Protein AF-A0A2H0KEQ8-F1 (afdb_monomer_lite)

Organism: NCBI:txid1975025

Secondary structure (DSSP, 8-state):
----TTPPPHHHHHHHHHHHHTT-EEE--TT-SS-EEEEEEEGGGHHHHHHHHHHHGGGBSS--EEEE-SSS-EEEEEEBPP-HHHHHHHHHHEETTEE--------HHHHHHHHHHHEEE-SSS-EEE--TTS-TTT-

Foldseek 3Di:
DDDDQFDDDPLLVLQQLLLLLFPKDWDDDPPGDFIKIKDKDWPVCQVVQQVNCVNQVSQFDDDWDWDDDPPDTIMIIGMGHGGVVSRVVCVQQDDPNAGAAHDDDHDPSSVVSQCVGAKDDDDPPDIDGPNVSYDPVRD

pLDDT: mean 92.32, std 10.1, range [39.69, 98.56]

Structure (mmCIF, N/CA/C/O backbone):
data_AF-A0A2H0KEQ8-F1
#
_entry.id   AF-A0A2H0KEQ8-F1
#
loop_
_atom_site.group_PDB
_atom_site.id
_atom_site.type_symbol
_atom_site.label_atom_id
_atom_site.label_alt_id
_atom_site.label_comp_id
_atom_site.label_asym_id
_atom_site.label_entity_id
_atom_site.label_seq_id
_atom_site.pdbx_PDB_ins_code
_atom_site.Cartn_x
_atom_site.Cartn_y
_atom_site.Cartn_z
_atom_site.occupancy
_atom_site.B_iso_or_equiv
_atom_site.auth_seq_id
_atom_site.auth_comp_id
_atom_site.auth_asym_id
_atom_site.auth_atom_id
_atom_site.pdbx_PDB_model_num
ATOM 1 N N . MET A 1 1 ? -4.278 22.970 -0.381 1.00 40.53 1 MET A N 1
ATOM 2 C CA . MET A 1 1 ? -5.456 22.119 -0.646 1.00 40.53 1 MET A CA 1
ATOM 3 C C . MET A 1 1 ? -5.748 21.369 0.634 1.00 40.53 1 MET A C 1
ATOM 5 O O . MET A 1 1 ? -4.980 20.488 1.001 1.00 40.53 1 MET A O 1
ATOM 9 N N . ASP A 1 2 ? -6.768 21.823 1.355 1.00 39.69 2 ASP A N 1
ATOM 10 C CA . ASP A 1 2 ? -7.140 21.297 2.664 1.00 39.69 2 ASP A CA 1
ATOM 11 C C . ASP A 1 2 ? -7.674 19.872 2.534 1.00 39.69 2 ASP A C 1
ATOM 13 O O . ASP A 1 2 ? -8.783 19.638 2.053 1.00 39.69 2 ASP A O 1
ATOM 17 N N . ASN A 1 3 ? -6.879 18.901 2.977 1.00 50.78 3 ASN A N 1
ATOM 18 C CA . ASN A 1 3 ? -7.389 17.560 3.204 1.00 50.78 3 ASN A CA 1
ATOM 19 C C . ASN A 1 3 ? -8.256 17.609 4.459 1.00 50.78 3 ASN A C 1
ATOM 21 O O . ASN A 1 3 ? -7.737 17.653 5.576 1.00 50.78 3 ASN A O 1
ATOM 25 N N . ALA A 1 4 ? -9.578 17.593 4.273 1.00 54.47 4 ALA A N 1
ATOM 26 C CA . ALA A 1 4 ? -10.513 17.311 5.352 1.00 54.47 4 ALA A CA 1
ATOM 27 C C . ALA A 1 4 ? -10.029 16.057 6.099 1.00 54.47 4 ALA A C 1
ATOM 29 O O . ALA A 1 4 ? -9.747 15.026 5.481 1.00 54.47 4 ALA A O 1
ATOM 30 N N . VAL A 1 5 ? -9.863 16.175 7.418 1.00 56.25 5 VAL A N 1
ATOM 31 C CA . VAL A 1 5 ? -9.278 15.137 8.274 1.00 56.25 5 VAL A CA 1
ATOM 32 C C . VAL A 1 5 ? -9.952 13.792 7.991 1.00 56.25 5 VAL A C 1
ATOM 34 O O . VAL A 1 5 ? -11.123 13.600 8.303 1.00 56.25 5 VAL A O 1
ATOM 37 N N . GLY A 1 6 ? -9.199 12.854 7.412 1.00 64.12 6 GLY A N 1
ATOM 38 C CA . GLY A 1 6 ? -9.665 11.492 7.146 1.00 64.12 6 GLY A CA 1
ATOM 39 C C . GLY A 1 6 ? -9.997 11.155 5.693 1.00 64.12 6 GLY A C 1
ATOM 40 O O . GLY A 1 6 ? -10.350 10.002 5.465 1.00 64.12 6 GLY A O 1
ATOM 41 N N . ARG A 1 7 ? -9.851 12.086 4.734 1.00 85.19 7 ARG A N 1
ATOM 42 C CA . ARG A 1 7 ? -9.929 11.753 3.302 1.00 85.19 7 ARG A CA 1
ATOM 43 C C . ARG A 1 7 ? -8.573 11.440 2.673 1.00 85.19 7 ARG A C 1
ATOM 45 O O . ARG A 1 7 ? -7.584 12.115 2.965 1.00 85.19 7 ARG A O 1
ATOM 52 N N . LEU A 1 8 ? -8.546 10.441 1.793 1.00 94.31 8 LEU A N 1
ATOM 53 C CA . LEU A 1 8 ? -7.366 10.092 1.000 1.00 94.31 8 LEU A CA 1
ATOM 54 C C . LEU A 1 8 ? -7.227 11.035 -0.200 1.00 94.31 8 LEU A C 1
ATOM 56 O O . LEU A 1 8 ? -8.183 11.252 -0.949 1.00 94.31 8 LEU A O 1
ATOM 60 N N . THR A 1 9 ? -6.021 11.561 -0.425 1.00 96.50 9 THR A N 1
ATOM 61 C CA . THR A 1 9 ? -5.717 12.257 -1.687 1.00 96.50 9 THR A CA 1
ATOM 62 C C . THR A 1 9 ? -5.687 11.270 -2.849 1.00 96.50 9 THR A C 1
ATOM 64 O O . THR A 1 9 ? -5.509 10.069 -2.641 1.00 96.50 9 THR A O 1
ATOM 67 N N . GLN A 1 10 ? -5.779 11.766 -4.087 1.00 96.62 10 GLN A N 1
ATOM 68 C CA . GLN A 1 10 ? -5.640 10.905 -5.265 1.00 96.62 10 GLN A CA 1
ATOM 69 C C . GLN A 1 10 ? -4.319 10.124 -5.245 1.00 96.62 10 GLN A C 1
ATOM 71 O O . GLN A 1 10 ? -4.328 8.911 -5.408 1.00 96.62 10 GLN A O 1
ATOM 76 N N . PHE A 1 11 ? -3.202 10.791 -4.941 1.00 97.94 11 PHE A N 1
ATOM 77 C CA . PHE A 1 11 ? -1.900 10.134 -4.821 1.00 97.94 11 PHE A CA 1
ATOM 78 C C . PHE A 1 11 ? -1.903 9.007 -3.777 1.00 97.94 11 PHE A C 1
ATOM 80 O O . PHE A 1 11 ? -1.356 7.936 -4.016 1.00 97.94 11 PHE A O 1
ATOM 87 N N . GLN A 1 12 ? -2.550 9.217 -2.627 1.00 97.94 12 GLN A N 1
ATOM 88 C CA . GLN A 1 12 ? -2.646 8.194 -1.584 1.00 97.94 12 GLN A CA 1
ATOM 89 C C . GLN A 1 12 ? -3.519 7.017 -2.008 1.00 97.94 12 GLN A C 1
ATOM 91 O O . GLN A 1 12 ? -3.186 5.881 -1.685 1.00 97.94 12 GLN A O 1
ATOM 96 N N . LYS A 1 13 ? -4.599 7.264 -2.757 1.00 97.56 13 LYS A N 1
ATOM 97 C CA . LYS A 1 13 ? -5.412 6.194 -3.352 1.00 97.56 13 LYS A CA 1
ATOM 98 C C . LYS A 1 13 ? -4.578 5.357 -4.312 1.00 97.56 13 LYS A C 1
ATOM 100 O O . LYS A 1 13 ? -4.538 4.142 -4.151 1.00 97.56 13 LYS A O 1
ATOM 105 N N . SER A 1 14 ? -3.854 5.999 -5.227 1.00 98.56 14 SER A N 1
ATOM 106 C CA . SER A 1 14 ? -2.938 5.324 -6.152 1.00 98.56 14 SER A CA 1
ATOM 107 C C . SER A 1 14 ? -1.862 4.533 -5.412 1.00 98.56 14 SER A C 1
ATOM 109 O O . SER A 1 14 ? -1.586 3.388 -5.763 1.00 98.56 14 SER A O 1
ATOM 111 N N . LEU A 1 15 ? -1.317 5.091 -4.326 1.00 98.50 15 LEU A N 1
ATOM 112 C CA . LEU A 1 15 ? -0.325 4.411 -3.500 1.00 98.50 15 LEU A CA 1
ATOM 113 C C . LEU A 1 15 ? -0.886 3.155 -2.833 1.00 98.50 15 LEU A C 1
ATOM 115 O O . LEU A 1 15 ? -0.264 2.092 -2.887 1.00 98.50 15 LEU A O 1
ATOM 119 N N . ILE A 1 16 ? -2.067 3.264 -2.223 1.00 98.12 16 ILE A N 1
ATOM 120 C CA . ILE A 1 16 ? -2.724 2.143 -1.547 1.00 98.12 16 ILE A CA 1
ATOM 121 C C . ILE A 1 16 ? -3.117 1.069 -2.565 1.00 98.12 16 ILE A C 1
ATOM 123 O O . ILE A 1 16 ? -2.858 -0.102 -2.315 1.00 98.12 16 ILE A O 1
ATOM 127 N N . ILE A 1 17 ? -3.680 1.447 -3.715 1.00 98.19 17 ILE A N 1
ATOM 128 C CA . ILE A 1 17 ? -4.063 0.505 -4.776 1.00 98.19 17 ILE A CA 1
ATOM 129 C C . ILE A 1 17 ? -2.834 -0.215 -5.337 1.00 98.19 17 ILE A C 1
ATOM 131 O O . ILE A 1 17 ? -2.841 -1.438 -5.392 1.00 98.19 17 ILE A O 1
ATOM 135 N N . GLY A 1 18 ? -1.755 0.502 -5.670 1.00 98.19 18 GLY A N 1
ATOM 136 C CA . GLY A 1 18 ? -0.505 -0.124 -6.114 1.00 98.19 18 GLY A CA 1
ATOM 137 C C . GLY A 1 18 ? 0.063 -1.087 -5.068 1.00 98.19 18 GLY A C 1
ATOM 138 O O . GLY A 1 18 ? 0.473 -2.193 -5.399 1.00 98.19 18 GLY A O 1
ATOM 139 N N . THR A 1 19 ? -0.011 -0.711 -3.788 1.00 98.00 19 THR A N 1
ATOM 140 C CA . THR A 1 19 ? 0.408 -1.576 -2.673 1.00 98.00 19 THR A CA 1
ATOM 141 C C . THR A 1 19 ? -0.488 -2.816 -2.558 1.00 98.00 19 THR A C 1
ATOM 143 O O . THR A 1 19 ? -0.004 -3.899 -2.252 1.00 98.00 19 THR A O 1
ATOM 146 N N . LEU A 1 20 ? -1.792 -2.698 -2.833 1.00 97.25 20 LEU A N 1
ATOM 147 C CA . LEU A 1 20 ? -2.715 -3.835 -2.890 1.00 97.25 20 LEU A CA 1
ATOM 148 C C . LEU A 1 20 ? -2.508 -4.717 -4.119 1.00 97.25 20 LEU A C 1
ATOM 150 O O . LEU A 1 20 ? -2.872 -5.881 -4.060 1.00 97.25 20 LEU A O 1
ATOM 154 N N . LEU A 1 21 ? -1.928 -4.229 -5.210 1.00 96.62 21 LEU A N 1
ATOM 155 C CA . LEU A 1 21 ? -1.522 -5.090 -6.325 1.00 96.62 21 LEU A CA 1
ATOM 156 C C . LEU A 1 21 ? -0.229 -5.861 -6.014 1.00 96.62 21 LEU A C 1
ATOM 158 O O . LEU A 1 21 ? 0.016 -6.892 -6.626 1.00 96.62 21 LEU A O 1
ATOM 162 N N . GLY A 1 22 ? 0.560 -5.392 -5.045 1.00 95.62 22 GLY A N 1
ATOM 163 C CA . GLY A 1 22 ? 1.785 -6.036 -4.585 1.00 95.62 22 GLY A CA 1
ATOM 164 C C . GLY A 1 22 ? 1.653 -6.784 -3.249 1.00 95.62 22 GLY A C 1
ATOM 165 O O . GLY A 1 22 ? 0.681 -7.508 -2.985 1.00 95.62 22 GLY A O 1
ATOM 166 N N . ASP A 1 23 ? 2.623 -6.514 -2.370 1.00 93.12 23 ASP A N 1
ATOM 167 C CA . ASP A 1 23 ? 2.841 -7.103 -1.037 1.00 93.12 23 ASP A CA 1
ATOM 168 C C . ASP A 1 23 ? 1.815 -6.676 0.034 1.00 93.12 23 ASP A C 1
ATOM 170 O O . ASP A 1 23 ? 1.764 -7.216 1.147 1.00 93.12 23 ASP A O 1
ATOM 174 N N . GLY A 1 24 ? 1.023 -5.646 -0.250 1.00 91.75 24 GLY A N 1
ATOM 175 C CA . GLY A 1 24 ? 0.096 -5.048 0.696 1.00 91.75 24 GLY A CA 1
ATOM 176 C C . GLY A 1 24 ? -1.207 -5.813 0.868 1.00 91.75 24 GLY A C 1
ATOM 177 O O . GLY A 1 24 ? -1.704 -6.502 -0.030 1.00 91.75 24 GLY A O 1
ATOM 178 N N . TYR A 1 25 ? -1.822 -5.610 2.033 1.00 94.31 25 TYR A N 1
ATOM 179 C CA . TYR A 1 25 ? -3.168 -6.097 2.301 1.00 94.31 25 TYR A CA 1
ATOM 180 C C . TYR A 1 25 ? -3.956 -5.166 3.218 1.00 94.31 25 TYR A C 1
ATOM 182 O O . TYR A 1 25 ? -3.410 -4.494 4.100 1.00 94.31 25 TYR A O 1
ATOM 190 N N . VAL A 1 26 ? -5.273 -5.167 3.031 1.00 96.38 26 VAL A N 1
ATOM 191 C CA . VAL A 1 26 ? -6.226 -4.490 3.913 1.00 96.38 26 VAL A CA 1
ATOM 192 C C . VAL A 1 26 ? -7.020 -5.514 4.710 1.00 96.38 26 VAL A C 1
ATOM 194 O O . VAL A 1 26 ? -7.315 -6.606 4.228 1.00 96.38 26 VAL A O 1
ATOM 197 N N . ARG A 1 27 ? -7.365 -5.180 5.956 1.00 94.75 27 ARG A N 1
ATOM 198 C CA . ARG A 1 27 ? -8.193 -6.052 6.799 1.00 94.75 27 ARG A CA 1
ATOM 199 C C . ARG A 1 27 ? -9.112 -5.276 7.727 1.00 94.75 27 ARG A C 1
ATOM 201 O O . ARG A 1 27 ? -8.794 -4.165 8.154 1.00 94.75 27 ARG A O 1
ATOM 208 N N . ILE A 1 28 ? -10.210 -5.926 8.099 1.00 95.69 28 ILE A N 1
ATOM 209 C CA . ILE A 1 28 ? -11.127 -5.492 9.154 1.00 95.69 28 ILE A CA 1
ATOM 210 C C . ILE A 1 28 ? -10.867 -6.369 10.383 1.00 95.69 28 ILE A C 1
ATOM 212 O O . ILE A 1 28 ? -10.854 -7.595 10.295 1.00 95.69 28 ILE A O 1
ATOM 216 N N . VAL A 1 29 ? -10.620 -5.748 11.537 1.00 93.88 29 VAL A N 1
ATOM 217 C CA . VAL A 1 29 ? -10.479 -6.479 12.809 1.00 93.88 29 VAL A CA 1
ATOM 218 C C . VAL A 1 29 ? -11.873 -6.852 13.325 1.00 93.88 29 VAL A C 1
ATOM 220 O O . VAL A 1 29 ? -12.755 -5.993 13.280 1.00 93.88 29 VAL A O 1
ATOM 223 N N . PRO A 1 30 ? -12.092 -8.071 13.857 1.00 92.56 30 PRO A N 1
ATOM 224 C CA . PRO A 1 30 ? -13.378 -8.456 14.434 1.00 92.56 30 PRO A CA 1
ATOM 225 C C . PRO A 1 30 ? -13.917 -7.408 15.420 1.00 92.56 30 PRO A C 1
ATOM 227 O O . PRO A 1 30 ? -13.191 -6.920 16.287 1.00 92.56 30 PRO A O 1
ATOM 230 N N . GLY A 1 31 ? -15.185 -7.024 15.254 1.00 92.75 31 GLY A N 1
ATOM 231 C CA . GLY A 1 31 ? -15.827 -5.975 16.055 1.00 92.75 31 GLY A CA 1
ATOM 232 C C . GLY A 1 31 ? -15.479 -4.533 15.652 1.00 92.75 31 GLY A C 1
ATOM 233 O O . GLY A 1 31 ? -15.913 -3.594 16.320 1.00 92.75 31 GLY A O 1
ATOM 234 N N . ARG A 1 32 ? -14.709 -4.315 14.577 1.00 93.50 32 ARG A N 1
ATOM 235 C CA . ARG A 1 32 ? -14.489 -2.990 13.973 1.00 93.50 32 ARG A CA 1
ATOM 236 C C . ARG A 1 32 ? -15.299 -2.850 12.688 1.00 93.50 32 ARG A C 1
ATOM 238 O O . ARG A 1 32 ? -15.503 -3.820 11.972 1.00 93.50 32 ARG A O 1
ATOM 245 N N . LYS A 1 33 ? -15.738 -1.618 12.412 1.00 95.25 33 LYS A N 1
ATOM 246 C CA . LYS A 1 33 ? -16.490 -1.272 11.201 1.00 95.25 33 LYS A CA 1
ATOM 247 C C . LYS A 1 33 ? -15.583 -1.141 9.979 1.00 95.25 33 LYS A C 1
ATOM 249 O O . LYS A 1 33 ? -15.908 -1.667 8.924 1.00 95.25 33 LYS A O 1
ATOM 254 N N . ASP A 1 34 ? -14.476 -0.419 10.137 1.00 97.19 34 ASP A N 1
ATOM 255 C CA . ASP A 1 34 ? -13.662 0.020 9.007 1.00 97.19 34 ASP A CA 1
ATOM 256 C C . ASP A 1 34 ? -12.368 -0.786 8.849 1.00 97.19 34 ASP A C 1
ATOM 258 O O . ASP A 1 34 ? -11.773 -1.248 9.831 1.00 97.19 34 ASP A O 1
ATOM 262 N N . ALA A 1 35 ? -11.924 -0.921 7.599 1.00 97.12 35 ALA A N 1
ATOM 263 C CA . ALA A 1 35 ? -10.673 -1.576 7.242 1.00 97.12 35 ALA A CA 1
ATOM 264 C C . ALA A 1 35 ? -9.475 -0.629 7.386 1.00 97.12 35 ALA A C 1
ATOM 266 O O . ALA A 1 35 ? -9.606 0.594 7.301 1.00 97.12 35 ALA A O 1
ATOM 267 N N . PHE A 1 36 ? -8.286 -1.203 7.563 1.00 97.06 36 PHE A N 1
ATOM 268 C CA . PHE A 1 36 ? -7.006 -0.495 7.485 1.00 97.06 36 PHE A CA 1
ATOM 269 C C . PHE A 1 36 ? -6.019 -1.252 6.596 1.00 97.06 36 PHE A C 1
ATOM 271 O O . PHE A 1 36 ? -6.128 -2.469 6.439 1.00 97.06 36 PHE A O 1
ATOM 278 N N . LEU A 1 37 ? -5.036 -0.527 6.064 1.00 97.56 37 LEU A N 1
ATOM 279 C CA . LEU A 1 37 ? -3.900 -1.071 5.329 1.00 97.56 37 LEU A CA 1
ATOM 280 C C . LEU A 1 37 ? -2.792 -1.472 6.312 1.00 97.56 37 LEU A C 1
ATOM 282 O O . LEU A 1 37 ? -2.438 -0.695 7.205 1.00 97.56 37 LEU A O 1
ATOM 286 N N . GLU A 1 38 ? -2.222 -2.661 6.124 1.00 96.38 38 GLU A N 1
ATOM 287 C CA . GLU A 1 38 ? -0.932 -3.047 6.703 1.00 96.38 38 GLU A CA 1
ATOM 288 C C . GLU A 1 38 ? 0.140 -3.012 5.608 1.00 96.38 38 GLU A C 1
ATOM 290 O O . GLU A 1 38 ? 0.041 -3.717 4.606 1.00 96.38 38 GLU A O 1
ATOM 295 N N . VAL A 1 39 ? 1.181 -2.205 5.826 1.00 97.25 39 VAL A N 1
ATOM 296 C CA . VAL A 1 39 ? 2.425 -2.258 5.050 1.00 97.25 39 VAL A CA 1
ATOM 297 C C . VAL A 1 39 ? 3.438 -3.010 5.893 1.00 97.25 39 VAL A C 1
ATOM 299 O O . VAL A 1 39 ? 3.713 -2.602 7.023 1.00 97.25 39 VAL A O 1
ATOM 302 N N . ASN A 1 40 ? 3.979 -4.109 5.372 1.00 95.44 40 ASN A N 1
ATOM 303 C CA . ASN A 1 40 ? 4.888 -4.980 6.109 1.00 95.44 40 ASN A CA 1
ATOM 304 C C . ASN A 1 40 ? 5.893 -5.622 5.150 1.00 95.44 40 ASN A C 1
ATOM 306 O O . ASN A 1 40 ? 5.573 -6.615 4.506 1.00 95.44 40 ASN A O 1
ATOM 310 N N . HIS A 1 41 ? 7.113 -5.089 5.123 1.00 95.88 41 HIS A N 1
ATOM 311 C CA . HIS A 1 41 ? 8.206 -5.623 4.310 1.00 95.88 41 HIS A CA 1
ATOM 312 C C . HIS A 1 41 ? 9.343 -6.152 5.194 1.00 95.88 41 HIS A C 1
ATOM 314 O O . HIS A 1 41 ? 9.366 -5.961 6.418 1.00 95.88 41 HIS A O 1
ATOM 320 N N . SER A 1 42 ? 10.306 -6.835 4.574 1.00 95.19 42 SER A N 1
ATOM 321 C CA . SER A 1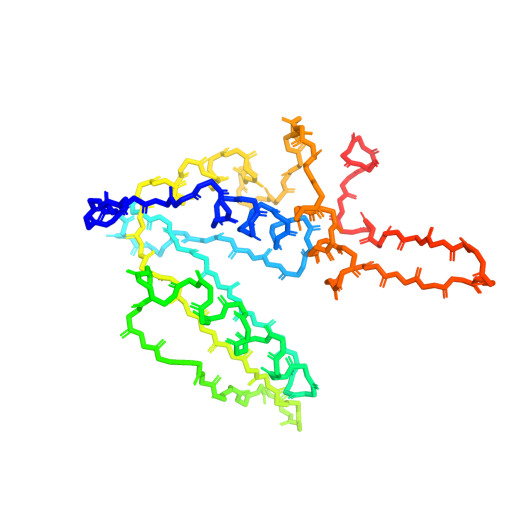 42 ? 11.555 -7.216 5.238 1.00 95.19 42 SER A CA 1
ATOM 322 C C . SER A 1 42 ? 12.303 -5.976 5.752 1.00 95.19 42 SER A C 1
ATOM 324 O O . SER A 1 42 ? 12.207 -4.893 5.176 1.00 95.19 42 SER A O 1
ATOM 326 N N . TYR A 1 43 ? 13.081 -6.104 6.831 1.00 95.75 43 TYR A N 1
ATOM 327 C CA . TYR A 1 43 ? 13.830 -4.961 7.373 1.00 95.75 43 TYR A CA 1
ATOM 328 C C . TYR A 1 43 ? 14.870 -4.392 6.389 1.00 95.75 43 TYR A C 1
ATOM 330 O O . TYR A 1 43 ? 15.187 -3.207 6.453 1.00 95.75 43 TYR A O 1
ATOM 338 N N . SER A 1 44 ? 15.360 -5.195 5.439 1.00 95.75 44 SER A N 1
ATOM 339 C CA . SER A 1 44 ? 16.221 -4.718 4.347 1.00 95.75 44 SER A CA 1
ATOM 340 C C . SER A 1 44 ? 15.528 -3.717 3.415 1.00 95.75 44 SER A C 1
ATOM 342 O O . SER A 1 44 ? 16.214 -2.958 2.747 1.00 95.75 44 SER A O 1
ATOM 344 N N . GLN A 1 45 ? 14.192 -3.671 3.401 1.00 96.25 45 GLN A N 1
ATOM 345 C CA . GLN A 1 45 ? 13.384 -2.723 2.622 1.00 96.25 45 GLN A CA 1
ATOM 346 C C . GLN A 1 45 ? 12.832 -1.572 3.489 1.00 96.25 45 GLN A C 1
ATOM 348 O O . GLN A 1 45 ? 11.862 -0.917 3.109 1.00 96.25 45 GLN A O 1
ATOM 353 N N . ARG A 1 46 ? 13.409 -1.313 4.674 1.00 97.44 46 ARG A N 1
ATOM 354 C CA . ARG A 1 46 ? 12.882 -0.313 5.625 1.00 97.44 46 ARG A CA 1
ATOM 355 C C . ARG A 1 46 ? 12.716 1.086 5.027 1.00 97.44 46 ARG A C 1
ATOM 357 O O . ARG A 1 46 ? 11.720 1.728 5.319 1.00 97.44 46 ARG A O 1
ATOM 364 N N . GLU A 1 47 ? 13.630 1.522 4.162 1.00 98.44 47 GLU A N 1
ATOM 365 C CA . GLU A 1 47 ? 13.582 2.858 3.546 1.00 98.44 47 GLU A CA 1
ATOM 366 C C . GLU A 1 47 ? 12.324 3.021 2.687 1.00 98.44 47 GLU A C 1
ATOM 368 O O . GLU A 1 47 ? 11.680 4.067 2.690 1.00 98.44 47 GLU A O 1
ATOM 373 N N . TYR A 1 48 ? 11.901 1.947 2.020 1.00 98.31 48 TYR A N 1
ATOM 374 C CA . TYR A 1 48 ? 10.678 1.952 1.234 1.00 98.31 48 TYR A CA 1
ATOM 375 C C . TYR A 1 48 ? 9.416 1.976 2.110 1.00 98.31 48 TYR A C 1
ATOM 377 O O . TYR A 1 48 ? 8.442 2.664 1.800 1.00 98.31 48 TYR A O 1
ATOM 385 N N . VAL A 1 49 ? 9.447 1.294 3.258 1.00 98.12 49 VAL A N 1
ATOM 386 C CA . VAL A 1 49 ? 8.381 1.374 4.270 1.00 98.12 49 VAL A CA 1
ATOM 387 C C . VAL A 1 49 ? 8.290 2.785 4.860 1.00 98.12 49 VAL A C 1
ATOM 389 O O . VAL A 1 49 ? 7.185 3.296 5.032 1.00 98.12 49 VAL A O 1
ATOM 392 N N . GLU A 1 50 ? 9.425 3.422 5.155 1.00 98.38 50 GLU A N 1
ATOM 393 C CA . GLU A 1 50 ? 9.495 4.807 5.642 1.00 98.38 50 GLU A CA 1
ATOM 394 C C . GLU A 1 50 ? 8.954 5.789 4.601 1.00 98.38 50 GLU A C 1
ATOM 396 O O . GLU A 1 50 ? 8.170 6.672 4.950 1.00 98.38 50 GLU A O 1
ATOM 401 N N . TRP A 1 51 ? 9.272 5.582 3.320 1.00 98.56 51 TRP A N 1
ATOM 402 C CA . TRP A 1 51 ? 8.700 6.361 2.224 1.00 98.56 51 TRP A CA 1
ATOM 403 C C . TRP A 1 51 ? 7.172 6.207 2.145 1.00 98.56 51 TRP A C 1
ATOM 405 O O . TRP A 1 51 ? 6.458 7.213 2.161 1.00 98.56 51 TRP A O 1
ATOM 415 N N . LYS A 1 52 ? 6.643 4.969 2.147 1.00 98.44 52 LYS A N 1
ATOM 416 C CA . LYS A 1 52 ? 5.184 4.723 2.163 1.00 98.44 52 LYS A CA 1
ATOM 417 C C . LYS A 1 52 ? 4.528 5.374 3.390 1.00 98.44 52 LYS A C 1
ATOM 419 O O . LYS A 1 52 ? 3.436 5.930 3.279 1.00 98.44 52 LYS A O 1
ATOM 424 N N . TYR A 1 53 ? 5.189 5.326 4.549 1.00 98.12 53 TYR A N 1
ATOM 425 C CA . TYR A 1 53 ? 4.714 5.965 5.776 1.00 98.12 53 TYR A CA 1
ATOM 426 C C . TYR A 1 53 ? 4.645 7.486 5.643 1.00 98.12 53 TYR A C 1
ATOM 428 O O . TYR A 1 53 ? 3.603 8.059 5.951 1.00 98.12 53 TYR A O 1
ATOM 436 N N . GLU A 1 54 ? 5.702 8.140 5.161 1.00 98.19 54 GLU A N 1
ATOM 437 C CA . GLU A 1 54 ? 5.736 9.599 5.011 1.00 98.19 54 GLU A CA 1
ATOM 438 C C . GLU A 1 54 ? 4.626 10.083 4.067 1.00 98.19 54 GLU A C 1
ATOM 440 O O . GLU A 1 54 ? 3.928 11.056 4.358 1.00 98.19 54 GLU A O 1
ATOM 445 N N . MET A 1 55 ? 4.380 9.336 2.987 1.00 98.12 55 MET A N 1
ATOM 446 C C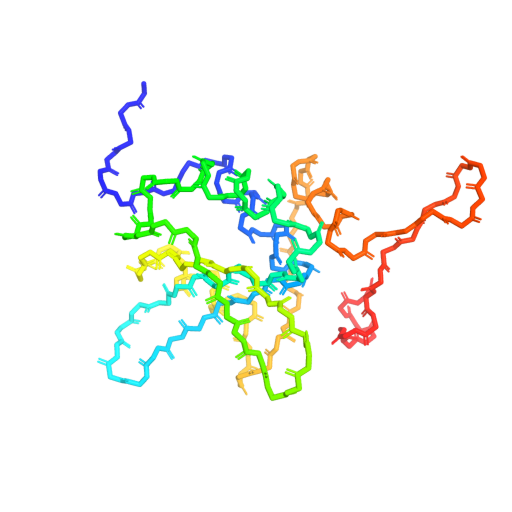A . MET A 1 55 ? 3.297 9.610 2.039 1.00 98.12 55 MET A CA 1
ATOM 447 C C . MET A 1 55 ? 1.891 9.405 2.626 1.00 98.12 55 MET A C 1
ATOM 449 O O . MET A 1 55 ? 0.932 10.021 2.155 1.00 98.12 55 MET A O 1
ATOM 453 N N . LEU A 1 56 ? 1.750 8.568 3.657 1.00 97.06 56 LEU A N 1
ATOM 454 C CA . LEU A 1 56 ? 0.482 8.240 4.324 1.00 97.06 56 LEU A CA 1
ATOM 455 C C . LEU A 1 56 ? 0.379 8.809 5.750 1.00 97.06 56 LEU A C 1
ATOM 457 O O . LEU A 1 56 ? -0.554 8.472 6.481 1.00 97.06 56 LEU A O 1
ATOM 461 N N . LYS A 1 57 ? 1.302 9.679 6.178 1.00 95.69 57 LYS A N 1
ATOM 462 C CA . LYS A 1 57 ? 1.448 10.075 7.592 1.00 95.69 57 LYS A CA 1
ATOM 463 C C . LYS A 1 57 ? 0.186 10.684 8.206 1.00 95.69 57 LYS A C 1
ATOM 465 O O . LYS A 1 57 ? -0.114 10.451 9.372 1.00 95.69 57 LYS A O 1
ATOM 470 N N . ASN A 1 58 ? -0.599 11.415 7.413 1.00 94.31 58 ASN A N 1
ATOM 471 C CA . ASN A 1 58 ? -1.865 12.030 7.831 1.00 94.31 58 ASN A CA 1
ATOM 472 C C . ASN A 1 58 ? -2.974 11.001 8.121 1.00 94.31 58 ASN A C 1
ATOM 474 O O . ASN A 1 58 ? -3.947 11.324 8.805 1.00 94.31 58 ASN A O 1
ATOM 478 N N . VAL A 1 59 ? -2.843 9.773 7.617 1.00 95.25 59 VAL A N 1
ATOM 479 C CA . VAL A 1 59 ? -3.793 8.676 7.832 1.00 95.25 59 VAL A CA 1
ATOM 480 C C . VAL A 1 59 ? -3.215 7.545 8.678 1.00 95.25 59 VAL A C 1
ATOM 482 O O . VAL A 1 59 ? -3.843 6.499 8.792 1.00 95.25 59 VAL A O 1
ATOM 485 N N . VAL A 1 60 ? -2.072 7.737 9.337 1.00 94.31 60 VAL A N 1
ATOM 486 C CA . VAL A 1 60 ? -1.421 6.745 10.210 1.00 94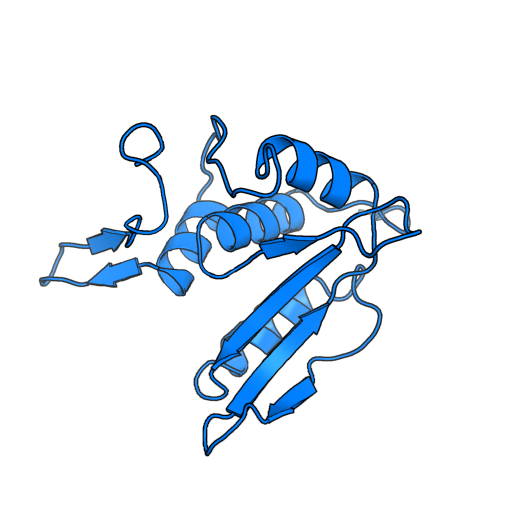.31 60 VAL A CA 1
ATOM 487 C C . VAL A 1 60 ? -1.471 7.205 11.678 1.00 94.31 60 VAL A C 1
ATOM 489 O O . VAL A 1 60 ? -1.491 8.397 11.963 1.00 94.31 60 VAL A O 1
ATOM 492 N N . ARG A 1 61 ? -1.551 6.267 12.642 1.00 85.31 61 ARG A N 1
ATOM 493 C CA . ARG A 1 61 ? -1.565 6.584 14.097 1.00 85.31 61 ARG A CA 1
ATOM 494 C C . ARG A 1 61 ? -0.197 6.562 14.770 1.00 85.31 61 ARG A C 1
ATOM 496 O O . ARG A 1 61 ? -0.048 7.136 15.841 1.00 85.31 61 ARG A O 1
ATOM 503 N N . GLY A 1 62 ? 0.768 5.852 14.206 1.00 90.19 62 GLY A N 1
ATOM 504 C CA . GLY A 1 62 ? 2.093 5.720 14.794 1.00 90.19 62 GLY A CA 1
ATOM 505 C C . GLY A 1 62 ? 3.110 5.299 13.751 1.00 90.19 62 GLY A C 1
ATOM 506 O O . GLY A 1 62 ? 2.750 4.656 12.766 1.00 90.19 62 GLY A O 1
ATOM 507 N N . GLY A 1 63 ? 4.365 5.671 13.991 1.00 94.56 63 GLY A N 1
ATOM 508 C CA . GLY A 1 63 ? 5.460 5.384 13.075 1.00 94.56 63 GLY A CA 1
ATOM 509 C C . GLY A 1 63 ? 5.694 3.885 12.853 1.00 94.56 63 GLY A C 1
ATOM 510 O O . GLY A 1 63 ? 5.191 3.054 13.627 1.00 94.56 63 GLY A O 1
ATOM 511 N N . PRO A 1 64 ? 6.467 3.533 11.813 1.00 97.25 64 PRO A N 1
ATOM 512 C CA . PRO A 1 64 ? 6.816 2.153 11.536 1.00 97.25 64 PRO A CA 1
ATOM 513 C C . PRO A 1 64 ? 7.558 1.490 12.700 1.00 97.25 64 PRO A C 1
ATOM 515 O O . PRO A 1 64 ? 8.293 2.123 13.459 1.00 97.25 64 PRO A O 1
ATOM 518 N N . LYS A 1 65 ? 7.332 0.188 12.870 1.00 97.00 65 LYS A N 1
ATOM 519 C CA . LYS A 1 65 ? 7.857 -0.607 13.981 1.00 97.00 65 LYS A CA 1
ATOM 520 C C . LYS A 1 65 ? 8.540 -1.859 13.467 1.00 97.00 65 LYS A C 1
ATOM 522 O O . LYS A 1 65 ? 8.049 -2.526 12.554 1.00 97.00 65 LYS A O 1
ATOM 527 N N . LEU A 1 66 ? 9.629 -2.219 14.137 1.00 96.31 66 LEU A N 1
ATOM 528 C CA . LEU A 1 66 ? 10.277 -3.509 13.959 1.00 96.31 66 LEU A CA 1
ATOM 529 C C . LEU A 1 66 ? 9.367 -4.626 14.488 1.00 96.31 66 LEU A C 1
ATOM 531 O O . LEU A 1 66 ? 8.838 -4.546 15.599 1.00 96.31 66 LEU A O 1
ATOM 535 N N . ARG A 1 67 ? 9.222 -5.696 13.711 1.00 92.88 67 ARG A N 1
ATOM 536 C CA . ARG A 1 67 ? 8.569 -6.940 14.115 1.00 92.88 67 ARG A CA 1
ATOM 537 C C . ARG A 1 67 ? 9.572 -8.078 13.978 1.00 92.88 67 ARG A C 1
ATOM 539 O O . ARG A 1 67 ? 10.064 -8.351 12.886 1.00 92.88 67 ARG A O 1
ATOM 546 N N . LYS A 1 68 ? 9.836 -8.774 15.082 1.00 90.81 68 LYS A N 1
ATOM 547 C CA . LYS A 1 68 ? 10.552 -10.052 15.059 1.00 90.81 68 LYS A CA 1
ATOM 548 C C . LYS A 1 68 ? 9.549 -11.149 14.704 1.00 90.81 68 LYS A C 1
ATOM 550 O O . LYS A 1 68 ? 8.516 -11.259 15.364 1.00 90.81 68 LYS A O 1
ATOM 555 N N . SER A 1 69 ? 9.805 -11.888 13.628 1.00 78.81 69 SER A N 1
ATOM 556 C CA . SER A 1 69 ? 9.063 -13.120 13.339 1.00 78.81 69 SER A CA 1
ATOM 557 C C . SER A 1 69 ? 9.692 -14.292 14.098 1.00 78.81 69 SER A C 1
ATOM 559 O O . SER A 1 69 ? 10.781 -14.152 14.652 1.00 78.81 69 SER A O 1
ATOM 561 N N . ASN A 1 70 ? 9.035 -15.452 14.111 1.00 71.12 70 ASN A N 1
ATOM 562 C CA . ASN A 1 70 ? 9.633 -16.674 14.646 1.00 71.12 70 ASN A CA 1
ATOM 563 C C . ASN A 1 70 ? 10.884 -17.012 13.807 1.00 71.12 70 ASN A C 1
ATOM 565 O O . ASN A 1 70 ? 10.771 -17.318 12.621 1.00 71.12 70 ASN A O 1
ATOM 569 N N . GLY A 1 71 ? 12.073 -16.875 14.406 1.00 74.50 71 GLY A N 1
ATOM 570 C CA . GLY A 1 71 ? 13.377 -17.031 13.749 1.00 74.50 71 GLY A CA 1
ATOM 571 C C . GLY A 1 71 ? 14.211 -15.742 13.717 1.00 74.50 71 GLY A C 1
ATOM 572 O O . GLY A 1 71 ? 14.051 -14.852 14.548 1.00 74.50 71 GLY A O 1
ATOM 573 N N . THR A 1 72 ? 15.126 -15.640 12.748 1.00 79.69 72 THR A N 1
ATOM 574 C CA . THR A 1 72 ? 16.059 -14.503 12.584 1.00 79.69 72 THR A CA 1
ATOM 575 C C . THR A 1 72 ? 15.528 -13.387 11.679 1.00 79.69 72 THR A C 1
ATOM 577 O O . THR A 1 72 ? 16.164 -12.343 11.542 1.00 79.69 72 THR A O 1
ATOM 580 N N . ARG A 1 73 ? 14.364 -13.579 11.044 1.00 87.06 73 ARG A N 1
ATOM 581 C CA . ARG A 1 73 ? 13.812 -12.619 10.080 1.00 87.06 73 ARG A CA 1
ATOM 582 C C . ARG A 1 73 ? 13.179 -11.422 10.791 1.00 87.06 73 ARG A C 1
ATOM 584 O O . ARG A 1 73 ? 12.243 -11.565 11.583 1.00 87.06 73 ARG A O 1
ATOM 591 N N . LEU A 1 74 ? 13.679 -10.238 10.454 1.00 94.56 74 LEU A N 1
ATOM 592 C CA . LEU A 1 74 ? 13.149 -8.952 10.889 1.00 94.56 74 LEU A CA 1
ATOM 593 C C . LEU A 1 74 ? 12.242 -8.368 9.806 1.00 94.56 74 LEU A C 1
ATOM 595 O O . LEU A 1 74 ? 12.621 -8.315 8.637 1.00 94.56 74 LEU A O 1
ATOM 599 N N . ALA A 1 75 ? 11.068 -7.900 10.213 1.00 94.69 75 ALA A N 1
ATOM 600 C CA . ALA A 1 75 ? 10.155 -7.140 9.372 1.00 94.69 75 ALA A CA 1
ATOM 601 C C . ALA A 1 75 ? 10.005 -5.710 9.901 1.00 94.69 75 ALA A C 1
ATOM 603 O O . ALA A 1 75 ? 10.194 -5.452 11.095 1.00 94.69 75 ALA A O 1
ATOM 604 N N . TYR A 1 76 ? 9.649 -4.788 9.016 1.00 96.62 76 TYR A N 1
ATOM 605 C CA . TYR A 1 76 ? 9.396 -3.389 9.331 1.00 96.62 76 TYR A CA 1
ATOM 606 C C . TYR A 1 76 ? 8.023 -3.005 8.787 1.00 96.62 76 TYR A C 1
ATOM 608 O O . TYR A 1 76 ? 7.723 -3.248 7.616 1.00 96.62 76 TYR A O 1
ATOM 616 N N . ARG A 1 77 ? 7.151 -2.490 9.661 1.00 96.31 77 ARG A N 1
ATOM 617 C CA . ARG A 1 77 ? 5.725 -2.352 9.341 1.00 96.31 77 ARG A CA 1
ATOM 618 C C . ARG A 1 77 ? 5.059 -1.139 9.958 1.00 96.31 77 ARG A C 1
ATOM 620 O O . ARG A 1 77 ? 5.428 -0.729 11.056 1.00 96.31 77 ARG A O 1
ATOM 627 N N . PHE A 1 78 ? 4.002 -0.651 9.322 1.00 97.12 78 PHE A N 1
ATOM 628 C CA . PHE A 1 78 ? 3.068 0.309 9.909 1.00 97.12 78 PHE A CA 1
ATOM 629 C C . PHE A 1 78 ? 1.626 0.009 9.487 1.00 97.12 78 PHE A C 1
ATOM 631 O O . PHE A 1 78 ? 1.361 -0.847 8.642 1.00 97.12 78 PHE A O 1
ATOM 638 N N . TYR A 1 79 ? 0.697 0.729 10.111 1.00 96.62 79 TYR A N 1
ATOM 639 C CA . TYR A 1 79 ? -0.738 0.596 9.898 1.00 96.62 79 TYR A CA 1
ATOM 640 C C . TYR A 1 79 ? -1.355 1.951 9.631 1.00 96.62 79 TYR A C 1
ATOM 642 O O . TYR A 1 79 ? -1.107 2.895 10.388 1.00 96.62 79 TYR A O 1
ATOM 650 N N . THR A 1 80 ? -2.225 2.041 8.633 1.00 96.81 80 THR A N 1
ATOM 651 C CA . THR A 1 80 ? -3.123 3.191 8.562 1.00 96.81 80 THR A CA 1
ATOM 652 C C . THR A 1 80 ? -4.160 3.125 9.687 1.00 96.81 80 THR A C 1
ATOM 654 O O . THR A 1 80 ? -4.365 2.114 10.365 1.00 96.81 80 THR A O 1
ATOM 657 N N . ARG A 1 81 ? -4.835 4.245 9.913 1.00 95.38 81 ARG A N 1
ATOM 658 C CA . ARG A 1 81 ? -6.110 4.292 10.617 1.00 95.38 81 ARG A CA 1
ATOM 659 C C . ARG A 1 81 ? -7.117 3.435 9.861 1.00 95.38 81 ARG A C 1
ATOM 661 O O . ARG A 1 81 ? -7.079 3.363 8.636 1.00 95.38 81 ARG A O 1
ATOM 668 N N . ALA A 1 82 ? -8.053 2.861 10.607 1.00 95.50 82 ALA A N 1
ATOM 669 C CA . ALA A 1 82 ? -9.259 2.326 10.006 1.00 95.50 82 ALA A CA 1
ATOM 670 C C . ALA A 1 82 ? -10.073 3.490 9.415 1.00 95.50 82 ALA A C 1
ATOM 672 O O . ALA A 1 82 ? -10.342 4.457 10.137 1.00 95.50 82 ALA A O 1
ATOM 673 N N . LEU A 1 83 ? -10.383 3.430 8.118 1.00 95.44 83 LEU A N 1
ATOM 674 C CA . LEU A 1 83 ? -11.041 4.506 7.370 1.00 95.44 83 LEU A CA 1
ATOM 675 C C . LEU A 1 83 ? -12.099 3.937 6.412 1.00 95.44 83 LEU A C 1
ATOM 677 O O . LEU A 1 83 ? -11.818 2.929 5.764 1.00 95.44 83 LEU A O 1
ATOM 681 N N . PRO A 1 84 ? -13.250 4.614 6.235 1.00 96.12 84 PRO A N 1
ATOM 682 C CA . PRO A 1 84 ? -14.280 4.190 5.286 1.00 96.12 84 PRO A CA 1
ATOM 683 C C . PRO A 1 84 ? -13.766 3.998 3.852 1.00 96.12 84 PRO A C 1
ATOM 685 O O . PRO A 1 84 ? -14.071 2.986 3.235 1.00 96.12 84 PRO A O 1
ATOM 688 N N . GLU A 1 85 ? -12.904 4.889 3.348 1.00 96.12 85 GLU A N 1
ATOM 689 C CA . GLU A 1 85 ? -12.334 4.752 1.993 1.00 96.12 85 GLU A CA 1
ATOM 690 C C . GLU A 1 85 ? -11.431 3.513 1.846 1.00 96.12 85 GLU A C 1
ATOM 692 O O . GLU A 1 85 ? -11.315 2.944 0.766 1.00 96.12 85 GLU A O 1
ATOM 697 N N . ILE A 1 86 ? -10.803 3.047 2.933 1.00 97.00 86 ILE A N 1
ATOM 698 C CA . ILE A 1 86 ? -10.045 1.787 2.915 1.00 97.00 86 ILE A CA 1
ATOM 699 C C . ILE A 1 86 ? -11.005 0.591 2.982 1.00 97.00 86 ILE A C 1
ATOM 701 O O . ILE A 1 86 ? -10.723 -0.454 2.399 1.00 97.00 86 ILE A O 1
ATOM 705 N N . THR A 1 87 ? -12.152 0.735 3.650 1.00 97.12 87 THR A N 1
ATOM 706 C CA . THR A 1 87 ? -13.232 -0.264 3.639 1.00 97.12 87 THR A CA 1
ATOM 707 C C . THR A 1 87 ? -13.794 -0.468 2.234 1.00 97.12 87 THR A C 1
ATOM 709 O O . THR A 1 87 ? -14.013 -1.610 1.839 1.00 97.12 87 THR A O 1
ATOM 712 N N . GLU A 1 88 ? -13.969 0.604 1.461 1.00 96.62 88 GLU A N 1
ATOM 713 C CA . GLU A 1 88 ? -14.380 0.524 0.051 1.00 96.62 88 GLU A CA 1
ATOM 714 C C . GLU A 1 88 ? -13.363 -0.280 -0.774 1.00 96.62 88 GLU A C 1
ATOM 716 O O . GLU A 1 88 ? -13.735 -1.204 -1.495 1.00 96.62 88 GLU A O 1
ATOM 721 N N . LEU A 1 89 ? -12.062 -0.019 -0.594 1.00 96.94 89 LEU A N 1
ATOM 722 C CA . LEU A 1 89 ? -11.012 -0.813 -1.240 1.00 96.94 89 LEU A CA 1
ATOM 723 C C . LEU A 1 89 ? -11.037 -2.279 -0.789 1.00 96.94 89 LEU A C 1
ATOM 725 O O . LEU A 1 89 ? -10.901 -3.172 -1.620 1.00 96.94 89 LEU A O 1
ATOM 729 N N . TYR A 1 90 ? -11.251 -2.550 0.501 1.00 97.12 90 TYR A N 1
ATOM 730 C CA . TYR A 1 90 ? -11.394 -3.919 1.002 1.00 97.12 90 TYR A CA 1
ATOM 731 C C . TYR A 1 90 ? -12.538 -4.662 0.298 1.00 97.12 90 TYR A C 1
ATOM 733 O O . TYR A 1 90 ? -12.343 -5.791 -0.135 1.00 97.12 90 TYR A O 1
ATOM 741 N N . GLN A 1 91 ? -13.697 -4.024 0.121 1.00 96.25 91 GLN A N 1
ATOM 742 C CA . GLN A 1 91 ? -14.849 -4.624 -0.565 1.00 96.25 91 GLN A CA 1
ATOM 743 C C . GLN A 1 91 ? -14.575 -4.921 -2.047 1.00 96.25 91 GLN A C 1
ATOM 745 O O . GLN A 1 91 ? -15.098 -5.897 -2.581 1.00 96.25 91 GLN A O 1
ATOM 750 N N . CYS A 1 92 ? -13.743 -4.108 -2.705 1.00 96.25 92 CYS A N 1
ATOM 751 C CA . CYS A 1 92 ? -13.351 -4.321 -4.100 1.00 96.25 92 CYS A CA 1
ATOM 752 C C . CYS A 1 92 ? -12.284 -5.413 -4.268 1.00 96.25 92 CYS A C 1
ATOM 754 O O . CYS A 1 92 ? -12.337 -6.169 -5.234 1.00 96.25 92 CYS A O 1
ATOM 756 N N . PHE A 1 93 ? -11.315 -5.482 -3.350 1.00 96.38 93 PHE A N 1
ATOM 757 C CA . PHE A 1 93 ? -10.143 -6.357 -3.459 1.00 96.38 93 PHE A CA 1
ATOM 758 C C . PHE A 1 93 ? -10.266 -7.668 -2.678 1.00 96.38 93 PHE A C 1
ATOM 760 O O . PHE A 1 93 ? -9.386 -8.514 -2.800 1.00 96.38 93 PHE A O 1
ATOM 767 N N . TYR A 1 94 ? -11.309 -7.860 -1.864 1.00 94.50 94 TYR A N 1
ATOM 768 C CA . TYR A 1 94 ? -11.497 -9.081 -1.079 1.00 94.50 94 TYR A CA 1
ATOM 769 C C . TYR A 1 94 ? -12.924 -9.614 -1.193 1.00 94.50 94 TYR A C 1
ATOM 771 O O . TYR A 1 94 ? -13.886 -8.965 -0.790 1.00 94.50 94 TYR A O 1
ATOM 779 N N . GLN A 1 95 ? -13.052 -10.852 -1.667 1.00 92.56 95 GLN A N 1
ATOM 780 C CA . GLN A 1 95 ? -14.312 -11.592 -1.724 1.00 92.56 95 GLN A CA 1
ATOM 781 C C . GLN A 1 95 ? -14.170 -12.882 -0.921 1.00 92.56 95 GLN A C 1
ATOM 783 O O . GLN A 1 95 ? -13.228 -13.645 -1.117 1.00 92.56 95 GLN A O 1
ATOM 788 N N . ASN A 1 96 ? -15.088 -13.123 0.020 1.00 90.44 96 ASN A N 1
ATOM 789 C CA . ASN A 1 96 ? -15.043 -14.285 0.922 1.00 90.44 96 ASN A CA 1
ATOM 790 C C . ASN A 1 96 ? -13.696 -14.443 1.661 1.00 90.44 96 ASN A C 1
ATOM 792 O O . ASN A 1 96 ? -13.235 -15.553 1.912 1.00 90.44 96 ASN A O 1
ATOM 796 N N . GLY A 1 97 ? -13.044 -13.322 1.990 1.00 87.81 97 GLY A N 1
ATOM 797 C CA . GLY A 1 97 ? -11.740 -13.301 2.661 1.00 87.81 97 GLY A CA 1
ATOM 798 C C . GLY A 1 97 ? -10.537 -13.592 1.756 1.00 87.81 97 GLY A C 1
ATOM 799 O O . GLY A 1 97 ? -9.407 -13.538 2.236 1.00 87.81 97 GLY A O 1
ATOM 800 N N . LEU A 1 98 ? -10.755 -13.854 0.466 1.00 89.69 98 LEU A N 1
ATOM 801 C CA . LEU A 1 98 ? -9.709 -14.070 -0.530 1.00 89.69 98 LEU A CA 1
ATOM 802 C C . LEU A 1 98 ? -9.481 -12.799 -1.344 1.00 89.69 98 LEU A C 1
ATOM 804 O O . LEU A 1 98 ? -10.435 -12.104 -1.691 1.00 89.69 98 LEU A O 1
ATOM 808 N N . LYS A 1 99 ? -8.214 -12.507 -1.647 1.00 91.19 99 LYS A N 1
ATOM 809 C CA . LYS A 1 99 ? -7.827 -11.367 -2.480 1.00 91.19 99 LYS A CA 1
ATOM 810 C C . LYS A 1 99 ? -8.241 -11.632 -3.932 1.00 91.19 99 LYS A C 1
ATOM 812 O O . LYS A 1 99 ? -7.954 -12.703 -4.461 1.00 91.19 99 LYS A O 1
ATOM 817 N N . VAL A 1 100 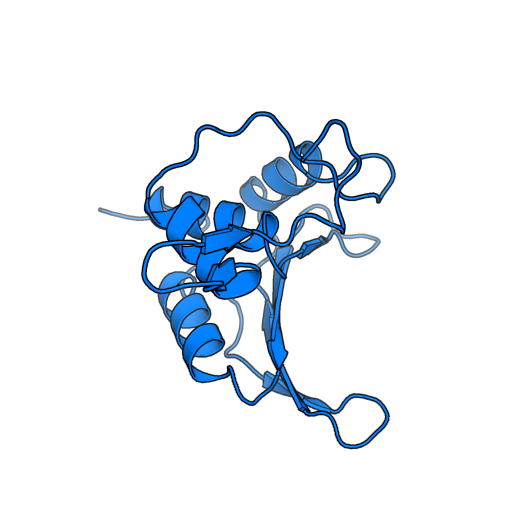? -8.907 -10.663 -4.546 1.00 94.12 100 VAL A N 1
ATOM 818 C CA . VAL A 1 100 ? -9.319 -10.646 -5.955 1.00 94.12 100 VAL A CA 1
ATOM 819 C C . VAL A 1 100 ? -8.857 -9.338 -6.588 1.00 94.12 100 VAL A C 1
ATOM 821 O O . VAL A 1 100 ? -8.732 -8.329 -5.887 1.00 94.12 100 VAL A O 1
ATOM 824 N N . ILE A 1 101 ? -8.608 -9.339 -7.896 1.00 94.12 101 ILE A N 1
ATOM 825 C CA . ILE A 1 101 ? -8.199 -8.123 -8.609 1.00 94.12 101 ILE A CA 1
ATOM 826 C C . ILE A 1 101 ? -9.399 -7.525 -9.353 1.00 94.12 101 ILE A C 1
ATOM 828 O O . ILE A 1 101 ? -9.854 -8.086 -10.352 1.00 94.12 101 ILE A O 1
ATOM 832 N N . PRO A 1 102 ? -9.958 -6.391 -8.887 1.00 93.38 102 PRO A N 1
ATOM 833 C CA . PRO A 1 102 ? -11.019 -5.713 -9.613 1.00 93.38 102 PRO A CA 1
ATOM 834 C C . PRO A 1 102 ? -10.471 -5.084 -10.898 1.00 93.38 102 PRO A C 1
ATOM 836 O O . PRO A 1 102 ? -9.266 -4.900 -11.071 1.00 93.38 102 PRO A O 1
ATOM 839 N N . ARG A 1 103 ? -11.368 -4.670 -11.798 1.00 92.31 103 ARG A N 1
ATOM 840 C CA . ARG A 1 103 ? -10.969 -3.841 -12.938 1.00 92.31 103 ARG A CA 1
ATOM 841 C C . ARG A 1 103 ? -10.516 -2.473 -12.422 1.00 92.31 103 ARG A C 1
ATOM 843 O O . ARG A 1 103 ? -11.339 -1.693 -11.950 1.00 92.31 103 ARG A O 1
ATOM 850 N N . VAL A 1 104 ? -9.220 -2.202 -12.525 1.00 92.38 104 VAL A N 1
ATOM 851 C CA . VAL A 1 104 ? -8.583 -0.950 -12.099 1.00 92.38 104 VAL A CA 1
ATOM 852 C C . VAL A 1 104 ? -7.948 -0.278 -13.309 1.00 92.38 104 VAL A C 1
ATOM 854 O O . VAL A 1 104 ? -7.254 -0.925 -14.091 1.00 92.38 104 VAL A O 1
ATOM 857 N N . GLU A 1 105 ? -8.169 1.024 -13.461 1.00 95.19 105 GLU A N 1
ATOM 858 C CA . GLU A 1 105 ? -7.396 1.844 -14.394 1.00 95.19 105 GLU A CA 1
ATOM 859 C C . GLU A 1 105 ? -6.072 2.221 -13.728 1.00 95.19 105 GLU A C 1
ATOM 861 O O . GLU A 1 105 ? -6.052 2.953 -12.738 1.00 95.19 105 GLU A O 1
ATOM 866 N N . LEU A 1 106 ? -4.970 1.668 -14.237 1.00 96.50 106 LEU A N 1
ATOM 867 C CA . LEU A 1 106 ? -3.644 1.904 -13.678 1.00 96.50 106 LEU A CA 1
ATOM 868 C C . LEU A 1 106 ? -3.144 3.298 -14.047 1.00 96.50 106 LEU A C 1
ATOM 870 O O . LEU A 1 106 ? -3.066 3.651 -15.224 1.00 96.50 106 LEU A O 1
ATOM 874 N N . ASP A 1 107 ? -2.717 4.050 -13.037 1.00 98.06 107 ASP A N 1
ATOM 875 C CA . ASP A 1 107 ? -1.862 5.214 -13.237 1.00 98.06 107 ASP A CA 1
ATOM 876 C C . ASP A 1 107 ? -0.379 4.871 -13.012 1.00 98.06 107 ASP A C 1
ATOM 878 O O . ASP A 1 107 ? -0.006 3.765 -12.605 1.00 98.06 107 ASP A O 1
ATOM 882 N N . SER A 1 108 ? 0.492 5.840 -13.292 1.00 98.31 108 SER A N 1
ATOM 883 C CA . SER A 1 108 ? 1.940 5.666 -13.174 1.00 98.31 108 SER A CA 1
ATOM 884 C C . SER A 1 108 ? 2.409 5.407 -11.739 1.00 98.31 108 SER A C 1
ATOM 886 O O . SER A 1 108 ? 3.404 4.710 -11.547 1.00 98.31 108 SER A O 1
ATOM 888 N N . VAL A 1 109 ? 1.701 5.922 -10.729 1.00 98.50 109 VAL A N 1
ATOM 889 C CA . VAL A 1 109 ? 2.031 5.718 -9.312 1.00 98.50 109 VAL A CA 1
ATOM 890 C C . VAL A 1 109 ? 1.674 4.295 -8.894 1.00 98.50 109 VAL A C 1
ATOM 892 O O . VAL A 1 109 ? 2.502 3.619 -8.281 1.00 98.50 109 VAL A O 1
ATOM 895 N N . MET A 1 110 ? 0.482 3.821 -9.270 1.00 98.38 110 MET A N 1
ATOM 896 C CA . MET A 1 110 ? 0.041 2.445 -9.029 1.00 98.38 110 MET A CA 1
ATOM 897 C C . MET A 1 110 ? 1.025 1.449 -9.642 1.00 98.38 110 MET A C 1
ATOM 899 O O . MET A 1 110 ? 1.475 0.534 -8.953 1.00 98.38 110 MET A O 1
ATOM 903 N N . LEU A 1 111 ? 1.405 1.662 -10.907 1.00 97.62 111 LEU A N 1
ATOM 904 C CA . LEU A 1 111 ? 2.320 0.778 -11.625 1.00 97.62 111 LEU A CA 1
ATOM 905 C C . LEU A 1 111 ? 3.732 0.785 -11.022 1.00 97.62 111 LEU A C 1
ATOM 907 O O . LEU A 1 111 ? 4.329 -0.277 -10.859 1.00 97.62 111 LEU A O 1
ATOM 911 N N . ALA A 1 112 ? 4.258 1.957 -10.653 1.00 97.94 112 ALA A N 1
ATOM 912 C CA . ALA A 1 112 ? 5.576 2.058 -10.028 1.00 97.94 112 ALA A CA 1
ATOM 913 C C . ALA A 1 112 ? 5.628 1.317 -8.685 1.00 97.94 112 ALA A C 1
ATOM 915 O O . ALA A 1 112 ? 6.602 0.629 -8.395 1.00 97.94 112 ALA A O 1
ATOM 916 N N . ILE A 1 113 ? 4.579 1.437 -7.871 1.00 98.44 113 ILE A N 1
ATOM 917 C CA . ILE A 1 113 ? 4.500 0.760 -6.572 1.00 98.44 113 ILE A CA 1
ATOM 918 C C . ILE A 1 113 ? 4.334 -0.740 -6.746 1.00 98.44 113 ILE A C 1
ATOM 920 O O . ILE A 1 113 ? 5.052 -1.493 -6.099 1.00 98.44 113 ILE A O 1
ATOM 924 N N . TRP A 1 114 ? 3.460 -1.170 -7.654 1.00 97.62 114 TRP A N 1
ATOM 925 C CA . TRP A 1 114 ? 3.299 -2.587 -7.954 1.00 97.62 114 TRP A CA 1
ATOM 926 C C . TRP A 1 114 ? 4.616 -3.214 -8.426 1.00 97.62 114 TRP A C 1
ATOM 928 O O . TRP A 1 114 ? 4.990 -4.286 -7.961 1.00 97.62 114 TRP A O 1
ATOM 938 N N . TYR A 1 115 ? 5.377 -2.507 -9.266 1.00 97.38 115 TYR A N 1
ATOM 939 C CA . TYR A 1 115 ? 6.703 -2.947 -9.689 1.00 97.38 115 TYR A CA 1
ATOM 940 C C . TYR A 1 115 ? 7.738 -2.952 -8.549 1.00 97.38 115 TYR A C 1
ATOM 942 O O . TYR A 1 115 ? 8.590 -3.830 -8.499 1.00 97.38 115 TYR A O 1
ATOM 950 N N . MET A 1 116 ? 7.700 -1.992 -7.626 1.00 96.75 116 MET A N 1
ATOM 951 C CA . MET A 1 116 ? 8.613 -1.993 -6.473 1.00 96.75 116 MET A CA 1
ATOM 952 C C . MET A 1 116 ? 8.297 -3.101 -5.457 1.00 96.75 116 MET A C 1
ATOM 954 O O . MET A 1 116 ? 9.212 -3.543 -4.762 1.00 96.75 116 MET A O 1
ATOM 958 N N . ASP A 1 117 ? 7.034 -3.526 -5.371 1.00 96.62 117 ASP A N 1
ATOM 959 C CA . ASP A 1 117 ? 6.592 -4.623 -4.507 1.00 96.62 117 ASP A CA 1
ATOM 960 C C . ASP A 1 117 ? 6.881 -5.992 -5.154 1.00 96.62 117 ASP A C 1
ATOM 962 O O . ASP A 1 117 ? 7.639 -6.783 -4.602 1.00 96.62 117 ASP A O 1
ATOM 966 N N . ASP A 1 118 ? 6.332 -6.240 -6.347 1.00 96.19 118 ASP A N 1
ATOM 967 C CA . ASP A 1 118 ? 6.317 -7.559 -7.003 1.00 96.19 118 ASP A CA 1
ATOM 968 C C . ASP A 1 118 ? 6.957 -7.555 -8.402 1.00 96.19 118 ASP A C 1
ATOM 970 O O . ASP A 1 118 ? 6.876 -8.531 -9.152 1.00 96.19 118 ASP A O 1
ATOM 974 N N . GLY A 1 119 ? 7.607 -6.467 -8.800 1.00 95.19 119 GLY A N 1
ATOM 975 C CA . GLY A 1 119 ? 8.291 -6.368 -10.082 1.00 95.19 119 GLY A CA 1
ATOM 976 C C . GLY A 1 119 ? 9.706 -6.922 -10.053 1.00 95.19 119 GLY A C 1
ATOM 977 O O . GLY A 1 119 ? 10.386 -6.969 -9.028 1.00 95.19 119 GLY A O 1
ATOM 978 N N . SER A 1 120 ? 10.185 -7.337 -11.217 1.00 94.12 120 SER A N 1
ATOM 979 C CA . SER A 1 120 ? 11.577 -7.730 -11.375 1.00 94.12 120 SER A CA 1
ATOM 980 C C . SER A 1 120 ? 12.045 -7.567 -12.813 1.00 94.12 120 SER A C 1
ATOM 982 O O . SER A 1 120 ? 11.267 -7.580 -13.768 1.00 94.12 120 SER A O 1
ATOM 984 N N . ARG A 1 121 ? 13.357 -7.391 -12.956 1.00 92.75 121 ARG A N 1
ATOM 985 C CA . ARG A 1 121 ? 14.038 -7.221 -14.235 1.00 92.75 121 ARG A CA 1
ATOM 986 C C . ARG A 1 121 ? 14.619 -8.562 -14.674 1.00 92.75 121 ARG A C 1
ATOM 988 O O . ARG A 1 121 ? 15.412 -9.157 -13.949 1.00 92.75 121 ARG A O 1
ATOM 995 N N . CYS A 1 122 ? 14.249 -9.027 -15.865 1.00 85.06 122 CYS A N 1
ATOM 996 C CA . CYS A 1 122 ? 14.753 -10.280 -16.435 1.00 85.06 122 CYS A CA 1
ATOM 997 C C . CYS A 1 122 ? 16.001 -10.056 -17.301 1.00 85.06 122 CYS A C 1
ATOM 999 O O . CYS A 1 122 ? 17.009 -10.742 -17.139 1.00 85.06 122 CYS A O 1
ATOM 1001 N N . ARG A 1 123 ? 15.947 -9.077 -18.211 1.00 86.19 123 ARG A N 1
ATOM 1002 C CA . ARG A 1 123 ? 17.037 -8.724 -19.141 1.00 86.19 123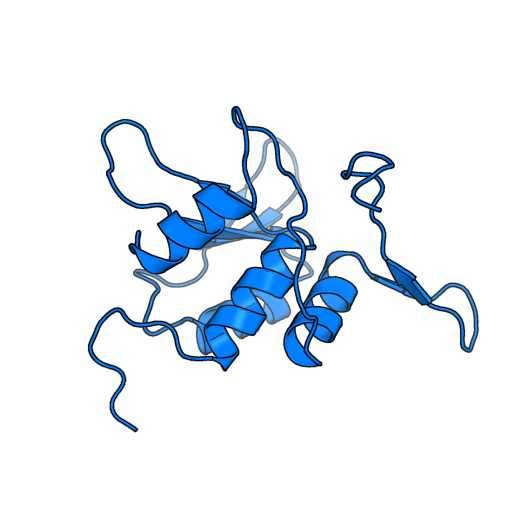 ARG A CA 1
ATOM 1003 C C . ARG A 1 123 ? 17.305 -7.220 -19.098 1.00 86.19 123 ARG A C 1
ATOM 1005 O O . ARG A 1 123 ? 16.872 -6.539 -18.176 1.00 86.19 123 ARG A O 1
ATOM 1012 N N . SER A 1 124 ? 18.031 -6.684 -20.077 1.00 84.25 124 SER A N 1
ATOM 1013 C CA . SER A 1 124 ? 18.333 -5.249 -20.159 1.00 84.25 124 SER A CA 1
ATOM 1014 C C . SER A 1 124 ? 17.079 -4.370 -20.237 1.00 84.25 124 SER A C 1
ATOM 1016 O O . SER A 1 124 ? 17.060 -3.310 -19.617 1.00 84.25 124 SER A O 1
ATOM 1018 N N . SER A 1 125 ? 16.044 -4.819 -20.952 1.00 87.38 125 SER A N 1
ATOM 1019 C CA . SER A 1 125 ? 14.794 -4.079 -21.202 1.00 87.38 125 SER A CA 1
ATOM 1020 C C . SER A 1 125 ? 13.538 -4.739 -20.639 1.00 87.38 125 SER A C 1
ATOM 1022 O O . SER A 1 125 ? 12.478 -4.120 -20.634 1.00 87.38 125 SER A O 1
ATOM 1024 N N . ASP A 1 126 ? 13.641 -5.989 -20.191 1.00 92.19 126 ASP A N 1
ATOM 1025 C CA . ASP A 1 126 ? 12.467 -6.817 -19.934 1.00 92.19 126 ASP A CA 1
ATOM 1026 C C . ASP A 1 126 ? 12.145 -6.827 -18.444 1.00 92.19 126 ASP A C 1
ATOM 1028 O O . ASP A 1 126 ? 13.006 -7.135 -17.608 1.00 92.19 126 ASP A O 1
ATOM 1032 N N . VAL A 1 127 ? 10.889 -6.529 -18.128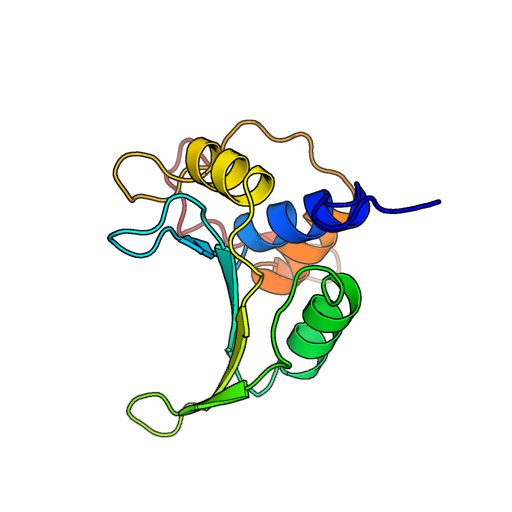 1.00 93.06 127 VAL A N 1
ATOM 1033 C CA . VAL A 1 127 ? 10.345 -6.518 -16.771 1.00 93.06 127 VAL A CA 1
ATOM 1034 C C . VAL A 1 127 ? 9.152 -7.457 -16.671 1.00 93.06 127 VAL A C 1
ATOM 1036 O O . VAL A 1 127 ? 8.416 -7.645 -17.637 1.00 93.06 127 VAL A O 1
ATOM 1039 N N . TYR A 1 128 ? 8.964 -8.044 -15.497 1.00 94.06 128 TYR A N 1
ATOM 1040 C CA . TYR A 1 128 ? 7.797 -8.853 -15.167 1.00 94.06 128 TYR A CA 1
ATOM 1041 C C . TYR A 1 128 ? 7.212 -8.408 -13.833 1.00 94.06 128 TYR A C 1
ATOM 1043 O O . TYR A 1 128 ? 7.925 -7.882 -12.979 1.00 94.06 128 TYR A O 1
ATOM 1051 N N . LEU A 1 129 ? 5.911 -8.634 -13.677 1.00 94.50 129 LEU A N 1
ATOM 1052 C CA . LEU A 1 129 ? 5.183 -8.483 -12.424 1.00 94.50 129 LEU A CA 1
ATOM 1053 C C . LEU A 1 129 ? 4.817 -9.882 -11.935 1.00 94.50 129 LEU A C 1
ATOM 1055 O O . LEU A 1 129 ? 4.255 -10.685 -12.680 1.00 94.50 129 LEU A O 1
ATOM 1059 N N . ASN A 1 130 ? 5.187 -10.189 -10.700 1.00 95.06 130 ASN A N 1
ATOM 1060 C CA . ASN A 1 130 ? 4.959 -11.485 -10.084 1.00 95.06 130 ASN A CA 1
ATOM 1061 C C . ASN A 1 130 ? 3.516 -11.566 -9.573 1.00 95.06 130 ASN A C 1
ATOM 1063 O O . ASN A 1 130 ? 3.205 -11.179 -8.453 1.00 95.06 130 ASN A O 1
ATOM 1067 N N . THR A 1 131 ? 2.614 -12.060 -10.421 1.00 94.38 131 THR A N 1
ATOM 1068 C CA . THR A 1 131 ? 1.172 -12.170 -10.141 1.00 94.38 131 THR A CA 1
ATOM 1069 C C . THR A 1 131 ? 0.730 -13.572 -9.735 1.00 94.38 131 THR A C 1
ATOM 1071 O O . THR A 1 131 ? -0.460 -13.877 -9.722 1.00 94.38 131 THR A O 1
ATOM 1074 N N . GLN A 1 132 ? 1.667 -14.446 -9.359 1.00 93.06 132 GLN A N 1
ATOM 1075 C CA . GLN A 1 132 ? 1.392 -15.862 -9.086 1.00 93.06 132 GLN A CA 1
ATOM 1076 C C . GLN A 1 132 ? 0.475 -16.074 -7.867 1.00 93.06 132 GLN A C 1
ATOM 1078 O O . GLN A 1 132 ? -0.070 -17.163 -7.700 1.00 93.06 132 GLN A O 1
ATOM 1083 N N . GLN A 1 133 ? 0.289 -15.051 -7.022 1.00 88.25 133 GLN A N 1
ATOM 1084 C CA . GLN A 1 133 ? -0.691 -15.058 -5.929 1.00 88.25 133 GLN A CA 1
ATOM 1085 C C . GLN A 1 133 ? -2.145 -14.847 -6.400 1.00 88.25 133 GLN A C 1
ATOM 1087 O O . GLN A 1 133 ? -3.073 -15.113 -5.635 1.00 88.25 133 GLN A O 1
ATOM 1092 N N . PHE A 1 134 ? -2.359 -14.377 -7.633 1.00 89.31 134 PHE A N 1
ATOM 1093 C CA . PHE A 1 134 ? -3.683 -14.155 -8.218 1.00 89.31 134 PHE A CA 1
ATOM 1094 C C . PHE A 1 134 ? -4.151 -15.371 -9.014 1.00 89.31 134 PHE A C 1
ATOM 1096 O O . PHE A 1 134 ? -3.351 -16.157 -9.529 1.00 89.31 134 PHE A O 1
ATOM 1103 N N . ASN A 1 135 ? -5.471 -15.524 -9.133 1.00 87.25 135 ASN A N 1
ATOM 1104 C CA . ASN A 1 135 ? -6.045 -16.542 -10.008 1.00 87.25 135 ASN A CA 1
ATOM 1105 C C . ASN A 1 135 ? -5.792 -16.183 -11.487 1.00 87.25 135 ASN A C 1
ATOM 1107 O O . ASN A 1 135 ? -5.583 -15.022 -11.812 1.00 87.25 135 ASN A O 1
ATOM 1111 N N . ILE A 1 136 ? -5.858 -17.164 -12.393 1.00 88.25 136 ILE A N 1
ATOM 1112 C CA . ILE A 1 136 ? -5.541 -16.974 -13.825 1.00 88.25 136 ILE A CA 1
ATOM 1113 C C . ILE A 1 136 ? -6.395 -15.884 -14.494 1.00 88.25 136 ILE A C 1
ATOM 1115 O O . ILE A 1 136 ? -5.939 -15.252 -15.436 1.00 88.25 136 ILE A O 1
ATOM 1119 N N . LYS A 1 137 ? -7.633 -15.665 -14.038 1.00 89.25 137 LYS A N 1
ATOM 1120 C CA . LYS A 1 137 ? -8.521 -14.637 -14.598 1.00 89.25 137 LYS A CA 1
ATOM 1121 C C . LYS A 1 137 ? -8.109 -13.220 -14.175 1.00 89.25 137 LYS A C 1
ATOM 1123 O O . LYS A 1 137 ? -8.424 -12.270 -14.883 1.00 89.25 137 LYS A O 1
ATOM 1128 N N . ASP A 1 138 ? -7.448 -13.106 -13.029 1.00 87.44 138 ASP A N 1
ATOM 1129 C CA . ASP A 1 138 ? -7.000 -11.853 -12.423 1.00 87.44 138 ASP A CA 1
ATOM 1130 C C . ASP A 1 138 ? -5.557 -11.474 -12.829 1.00 87.44 138 ASP A C 1
ATOM 1132 O O . ASP A 1 138 ? -5.116 -10.373 -12.498 1.00 87.44 138 ASP A O 1
ATOM 1136 N N . GLN A 1 139 ? -4.824 -12.376 -13.501 1.00 84.81 139 GLN A N 1
ATOM 1137 C CA . GLN A 1 139 ? -3.487 -12.134 -14.072 1.00 84.81 139 GLN A CA 1
ATOM 1138 C C . GLN A 1 139 ? -3.587 -11.497 -15.460 1.00 84.81 139 GLN A C 1
ATOM 1140 O O . GLN A 1 139 ? -2.779 -10.577 -15.719 1.00 84.81 139 GLN A O 1
#

InterPro domains:
  IPR004860 Homing endonuclease, LAGLIDADG domain [PF03161] (14-138)
  IPR027434 Homing endonuclease [G3DSA:3.10.28.10] (1-99)
  IPR027434 Homing endonuclease [G3DSA:3.10.28.10] (101-139)
  IPR027434 Homing endonuclease [SSF55608] (4-138)

Radius of gyration: 15.33 Å; chains: 1; bounding box: 35×39×37 Å

Sequence (139 aa):
MDNAVGRLTQFQKSLIIGTLLGDGYVRIVPGRKDAFLEVNHSYSQREYVEWKYEMLKNVVRGGPKLRKSNGTRLAYRFYTRALPEITELYQCFYQNGLKVIPRVELDSVMLAIWYMDDGSRCRSSDVYLNTQQFNIKDQ